Protein AF-A0A352D411-F1 (afdb_monomer_lite)

Sequence (172 aa):
MHILEYLFPRQCLICSRVGFDICDKCFTTIKHTLPECFVCNKLSNGYRCHKKCFNISVQCLTGWYLTKSLRLNLDKQKSLQIYSSYIYLLNKLVSGIQLDNYKIYPLSSTRNQRINDYLASFLRNKIGKNNQKNVLIIGEYIDDINSFKKQITEFSLKEPGDIKAILLFKNS

Foldseek 3Di:
DDVVCVVPFAAALQPGHTNDVHDPVRVVVFAFDAQAAPQPRHHDPQNWHDCVRAVDTEHEHEGGACDPSSVVSVVVCVVVVNCVNVVVLLCVQCVPPDPQQEDEDFQDDPPWRVNSVVSSVVVVVVYHNPNRQEYEYEEAEDPDPVSRSVVVVVCVVVGVHHHYYYHHYDYD

Radius of gyration: 16.6 Å; chains: 1; bounding box: 39×38×43 Å

Structure (mmCIF, N/CA/C/O backbone):
data_AF-A0A352D411-F1
#
_entry.id   AF-A0A352D411-F1
#
loop_
_atom_site.group_PDB
_atom_site.id
_atom_site.type_symbol
_atom_site.label_atom_id
_atom_site.label_alt_id
_atom_site.label_comp_id
_atom_site.label_asym_id
_atom_site.label_entity_id
_atom_site.label_seq_id
_atom_site.pdbx_PDB_ins_code
_atom_site.Cartn_x
_atom_site.Cartn_y
_atom_site.Cartn_z
_atom_site.occupancy
_atom_site.B_iso_or_equiv
_atom_site.auth_seq_id
_atom_site.auth_comp_id
_atom_site.auth_asym_id
_atom_site.auth_atom_id
_atom_site.pdbx_PDB_model_num
ATOM 1 N N . MET A 1 1 ? -10.696 -24.025 14.149 1.00 48.28 1 MET A N 1
ATOM 2 C CA . MET A 1 1 ? -11.038 -22.735 14.790 1.00 48.28 1 MET A CA 1
ATOM 3 C C . MET A 1 1 ? -10.396 -22.719 16.164 1.00 48.28 1 MET A C 1
ATOM 5 O O . MET A 1 1 ? -10.570 -23.681 16.900 1.00 48.28 1 MET A O 1
ATOM 9 N N . HIS A 1 2 ? -9.570 -21.715 16.457 1.00 61.38 2 HIS A N 1
ATOM 10 C CA . HIS A 1 2 ? -8.704 -21.700 17.638 1.00 61.38 2 HIS A CA 1
ATOM 11 C C . HIS A 1 2 ? -9.396 -20.999 18.813 1.00 61.38 2 HIS A C 1
ATOM 13 O O . HIS A 1 2 ? -9.917 -19.902 18.650 1.00 61.38 2 HIS A O 1
ATOM 19 N N . ILE A 1 3 ? -9.350 -21.602 20.004 1.00 74.44 3 ILE A N 1
ATOM 20 C CA . ILE A 1 3 ? -9.943 -21.095 21.258 1.00 74.44 3 ILE A CA 1
ATOM 21 C C . ILE A 1 3 ? -9.550 -19.642 21.596 1.00 74.44 3 ILE A C 1
ATOM 23 O O . ILE A 1 3 ? -10.298 -18.913 22.241 1.00 74.44 3 ILE A O 1
ATOM 27 N N . LEU A 1 4 ? -8.399 -19.196 21.090 1.00 65.06 4 LEU A N 1
ATOM 28 C CA . LEU A 1 4 ? -7.908 -17.826 21.212 1.00 65.06 4 LEU A CA 1
ATOM 29 C C . LEU A 1 4 ? -8.809 -16.801 20.511 1.00 65.06 4 LEU A C 1
ATOM 31 O O . LEU A 1 4 ? -8.992 -15.712 21.041 1.00 65.06 4 LEU A O 1
ATOM 35 N N . GLU A 1 5 ? -9.413 -17.140 19.369 1.00 64.00 5 GLU A N 1
ATOM 36 C CA . GLU A 1 5 ? -10.338 -16.235 18.669 1.00 64.00 5 GLU A CA 1
ATOM 37 C C . GLU A 1 5 ? -11.670 -16.075 19.423 1.00 64.00 5 GLU A C 1
ATOM 39 O O . GLU A 1 5 ? -12.363 -15.081 19.227 1.00 64.00 5 GLU A O 1
ATOM 44 N N . TYR A 1 6 ? -12.013 -17.021 20.307 1.00 69.00 6 TYR A N 1
ATOM 45 C CA . TYR A 1 6 ? -13.184 -16.930 21.183 1.00 69.00 6 TYR A CA 1
ATOM 46 C C . TYR A 1 6 ? -12.915 -16.046 22.410 1.00 69.00 6 TYR A C 1
ATOM 48 O O . TYR A 1 6 ? -13.763 -15.246 22.794 1.00 69.00 6 TYR A O 1
ATOM 56 N N . LEU A 1 7 ? -11.720 -16.159 23.001 1.00 72.69 7 LEU A N 1
ATOM 57 C CA . LEU A 1 7 ? -11.310 -15.360 24.164 1.00 72.69 7 LEU A CA 1
ATOM 58 C C . LEU A 1 7 ? -10.928 -13.918 23.790 1.00 72.69 7 LEU A C 1
ATOM 60 O O . LEU A 1 7 ? -11.154 -12.999 24.574 1.00 72.69 7 LEU A O 1
ATOM 64 N N . PHE A 1 8 ? -10.384 -13.715 22.588 1.00 74.50 8 PHE A N 1
ATOM 65 C CA . PHE A 1 8 ? -9.945 -12.417 22.073 1.00 74.50 8 PHE A CA 1
ATOM 66 C C . PHE A 1 8 ? -10.538 -12.170 20.685 1.00 74.50 8 PHE A C 1
ATOM 68 O O . PHE A 1 8 ? -9.829 -12.228 19.673 1.00 74.50 8 PHE A O 1
ATOM 75 N N . PRO A 1 9 ?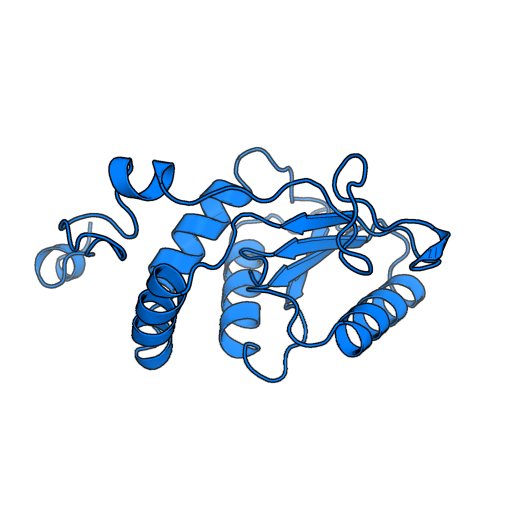 -11.853 -11.926 20.600 1.00 79.62 9 PRO A N 1
ATOM 76 C CA . PRO A 1 9 ? -12.496 -11.785 19.313 1.00 79.62 9 PRO A CA 1
ATOM 77 C C . PRO A 1 9 ? -12.042 -10.494 18.632 1.00 79.62 9 PRO A C 1
ATOM 79 O O . PRO A 1 9 ? -11.868 -9.447 19.262 1.00 79.62 9 PRO A O 1
ATOM 82 N N . ARG A 1 10 ? -11.883 -10.564 17.307 1.00 86.56 10 ARG A N 1
ATOM 83 C CA . ARG A 1 10 ? -11.571 -9.389 16.483 1.00 86.56 10 ARG A CA 1
ATOM 84 C C . ARG A 1 10 ? -12.653 -8.332 16.664 1.00 86.56 10 ARG A C 1
ATOM 86 O O . ARG A 1 10 ? -13.820 -8.664 16.864 1.00 86.56 10 ARG A O 1
ATOM 93 N N . GLN A 1 11 ? -12.280 -7.066 16.563 1.00 90.56 11 GLN A N 1
ATOM 94 C CA . GLN A 1 11 ? -13.222 -5.957 16.647 1.00 90.56 11 GLN A CA 1
ATOM 95 C C . GLN A 1 11 ? -13.030 -5.025 15.465 1.00 90.56 11 GLN A C 1
ATOM 97 O O . GLN A 1 11 ? -11.900 -4.704 15.093 1.00 90.56 11 GLN A O 1
ATOM 102 N N . CYS A 1 12 ? -14.150 -4.580 14.897 1.00 94.81 12 CYS A N 1
ATOM 103 C CA . CYS A 1 12 ? -14.128 -3.728 13.728 1.00 94.81 12 CYS A CA 1
ATOM 104 C C . CYS A 1 12 ? -13.366 -2.441 14.045 1.00 94.81 12 CYS A C 1
ATOM 106 O O . CYS A 1 12 ? -13.742 -1.705 14.953 1.00 94.81 12 CYS A O 1
ATOM 108 N N . LEU A 1 13 ? -12.372 -2.123 13.218 1.00 94.38 13 LEU A N 1
ATOM 109 C CA . LEU A 1 13 ? -11.530 -0.934 13.336 1.00 94.38 13 LEU A CA 1
ATOM 110 C C . LEU A 1 13 ? -12.316 0.384 13.457 1.00 94.38 13 LEU A C 1
ATOM 112 O O . LEU A 1 13 ? -11.796 1.359 13.988 1.00 94.38 13 LEU A O 1
ATOM 116 N N . ILE A 1 14 ? -13.537 0.445 12.916 1.00 93.75 14 ILE A N 1
ATOM 117 C CA . ILE A 1 14 ? -14.319 1.683 12.791 1.00 93.75 14 ILE A CA 1
ATOM 118 C C . ILE A 1 14 ? -15.437 1.770 13.839 1.00 93.75 14 ILE A C 1
ATOM 120 O O . ILE A 1 14 ? -15.632 2.834 14.416 1.00 93.75 14 ILE A O 1
ATOM 124 N N . CYS A 1 15 ? -16.178 0.685 14.083 1.00 94.56 15 CYS A N 1
ATOM 125 C CA . CYS A 1 15 ? -17.355 0.696 14.967 1.00 94.56 15 CYS A CA 1
ATOM 126 C C . CYS A 1 15 ? -17.262 -0.262 16.162 1.00 94.56 15 CYS A C 1
ATOM 128 O O . CYS A 1 15 ? -18.247 -0.435 16.875 1.00 94.56 15 CYS A O 1
ATOM 130 N N . SER A 1 16 ? -16.123 -0.937 16.342 1.00 92.56 16 SER A N 1
ATOM 131 C CA . SER A 1 16 ? -15.864 -1.913 17.411 1.00 92.56 16 SER A CA 1
ATOM 132 C C . SER A 1 16 ? -16.787 -3.139 17.433 1.00 92.56 16 SER A C 1
ATOM 134 O O . SER A 1 16 ? -16.737 -3.931 18.371 1.00 92.56 16 SER A O 1
ATOM 136 N N . ARG A 1 17 ? -17.605 -3.354 16.389 1.00 93.56 17 ARG A N 1
ATOM 137 C CA . ARG A 1 17 ? -18.414 -4.573 16.240 1.00 93.56 17 ARG A CA 1
ATOM 138 C C . ARG A 1 17 ? -17.522 -5.816 16.301 1.00 93.56 17 ARG A C 1
ATOM 140 O O . ARG A 1 17 ? -16.565 -5.925 15.538 1.00 93.56 17 ARG A O 1
ATOM 147 N N . VAL A 1 18 ? -17.876 -6.751 17.175 1.00 91.38 18 VAL A N 1
ATOM 148 C CA . VAL A 1 18 ? -17.132 -7.992 17.423 1.00 91.38 18 VAL A CA 1
ATOM 149 C C . VAL A 1 18 ? -17.246 -8.961 16.235 1.00 91.38 18 VAL A C 1
ATOM 151 O O . VAL A 1 18 ? -18.289 -9.033 15.584 1.00 91.38 18 VAL A O 1
ATOM 154 N N . GLY A 1 19 ? -16.171 -9.701 15.958 1.00 88.56 19 GLY A N 1
ATOM 155 C CA . GLY A 1 19 ? -16.075 -10.757 14.946 1.00 88.56 19 GLY A CA 1
ATOM 156 C C . GLY A 1 19 ? -15.452 -10.343 13.608 1.00 88.56 19 GLY A C 1
ATOM 157 O O . GLY A 1 19 ? -15.291 -11.191 12.737 1.00 88.56 19 GLY A O 1
ATOM 158 N N . PHE A 1 20 ? -15.081 -9.072 13.422 1.00 91.38 20 PHE A N 1
ATOM 159 C CA . PHE A 1 20 ? -14.607 -8.551 12.132 1.00 91.38 20 PHE A CA 1
ATOM 160 C C . PHE A 1 20 ? -13.401 -7.634 12.308 1.00 91.38 20 PHE A C 1
ATOM 162 O O . PHE A 1 20 ? -13.379 -6.851 13.246 1.00 91.38 20 PHE A O 1
ATOM 169 N N . ASP A 1 21 ? -12.453 -7.647 11.369 1.00 93.50 21 ASP A N 1
ATOM 170 C CA . ASP A 1 21 ? -11.405 -6.616 11.298 1.00 93.50 21 ASP A CA 1
ATOM 171 C C . ASP A 1 21 ? -11.986 -5.280 10.806 1.00 93.50 21 ASP A C 1
ATOM 173 O O . ASP A 1 21 ? -11.774 -4.222 11.395 1.00 93.50 21 ASP A O 1
ATOM 177 N N . ILE A 1 22 ? -12.819 -5.330 9.762 1.00 95.50 22 ILE A N 1
ATOM 178 C CA . ILE A 1 22 ? -13.686 -4.236 9.315 1.00 95.50 22 ILE A CA 1
ATOM 179 C C . ILE A 1 22 ? -15.014 -4.866 8.890 1.00 95.50 22 ILE A C 1
ATOM 181 O O . ILE A 1 22 ? -15.028 -5.707 7.998 1.00 95.50 22 ILE A O 1
ATOM 185 N N . CYS A 1 23 ? -16.130 -4.497 9.526 1.00 95.50 23 CYS A N 1
ATOM 186 C CA . CYS A 1 23 ? -17.436 -5.038 9.136 1.00 95.50 23 CYS A CA 1
ATOM 187 C C . CYS A 1 23 ? -17.907 -4.452 7.795 1.00 95.50 23 CYS A C 1
ATOM 189 O O . CYS A 1 23 ? -17.538 -3.326 7.454 1.00 95.50 23 CYS A O 1
ATOM 191 N N . ASP A 1 24 ? -18.765 -5.173 7.068 1.00 94.31 24 ASP A N 1
ATOM 192 C CA . ASP A 1 24 ? -19.195 -4.788 5.713 1.00 94.31 24 ASP A CA 1
ATOM 193 C C . ASP A 1 24 ? -19.798 -3.380 5.653 1.00 94.31 24 ASP A C 1
ATOM 195 O O . ASP A 1 24 ? -19.426 -2.581 4.797 1.00 94.31 24 ASP A O 1
ATOM 199 N N . LYS A 1 25 ? -20.642 -3.030 6.634 1.00 95.62 25 LYS A N 1
ATOM 200 C CA . LYS A 1 25 ? -21.234 -1.687 6.747 1.00 95.62 25 LYS A CA 1
ATOM 201 C C . LYS A 1 25 ? -20.175 -0.591 6.880 1.00 95.62 25 LYS A C 1
ATOM 203 O O . LYS A 1 25 ? -20.344 0.496 6.344 1.00 95.62 25 LYS A O 1
ATOM 208 N N . CYS A 1 26 ? -19.099 -0.840 7.624 1.00 96.19 26 CYS A N 1
ATOM 209 C CA . CYS A 1 26 ? -18.019 0.133 7.762 1.00 96.19 26 CYS A CA 1
ATOM 210 C C . CYS A 1 26 ? -17.125 0.153 6.522 1.00 96.19 26 CYS A C 1
ATOM 212 O O . CYS A 1 26 ? -16.711 1.228 6.098 1.00 96.19 26 CYS A O 1
ATOM 214 N N . PHE A 1 27 ? -16.867 -1.003 5.909 1.00 95.62 27 PHE A N 1
ATOM 215 C CA . PHE A 1 27 ? -16.077 -1.093 4.686 1.00 95.62 27 PHE A CA 1
ATOM 216 C C . PHE A 1 27 ? -16.673 -0.243 3.554 1.00 95.62 27 PHE A C 1
ATOM 218 O O . PHE A 1 27 ? -15.938 0.510 2.923 1.00 95.62 27 PHE A O 1
ATOM 225 N N . THR A 1 28 ? -18.001 -0.247 3.375 1.00 94.38 28 THR A N 1
ATOM 226 C CA . THR A 1 28 ? -18.680 0.584 2.359 1.00 94.38 28 THR A CA 1
ATOM 227 C C . THR A 1 28 ? -18.533 2.092 2.581 1.00 94.38 28 THR A C 1
ATOM 229 O O . THR A 1 28 ? -18.811 2.870 1.674 1.00 94.38 28 THR A O 1
ATOM 232 N N . THR A 1 29 ? -18.111 2.533 3.772 1.00 93.56 29 THR A N 1
ATOM 233 C CA . THR A 1 29 ? -17.886 3.963 4.061 1.00 93.56 29 THR A CA 1
ATOM 234 C C . THR A 1 29 ? -16.473 4.434 3.719 1.00 93.56 29 THR A C 1
ATOM 236 O O . THR A 1 29 ? -16.218 5.639 3.676 1.00 93.56 29 THR A O 1
ATOM 239 N N . ILE A 1 30 ? -15.545 3.506 3.464 1.00 94.12 30 ILE A N 1
ATOM 240 C CA . ILE A 1 30 ? -14.164 3.838 3.123 1.00 94.12 30 ILE A CA 1
ATOM 241 C C . ILE A 1 30 ? -14.117 4.239 1.645 1.00 94.12 30 ILE A C 1
ATOM 243 O O . ILE A 1 30 ? -14.335 3.424 0.751 1.00 94.12 30 ILE A O 1
ATOM 247 N N . LYS A 1 31 ? -13.829 5.515 1.378 1.00 94.06 31 LYS A N 1
ATOM 248 C CA . LYS A 1 31 ? -13.821 6.060 0.014 1.00 94.06 31 LYS A CA 1
ATOM 249 C C . LYS A 1 31 ? -12.654 5.502 -0.798 1.00 94.06 31 LYS A C 1
ATOM 251 O O . LYS A 1 31 ? -11.500 5.647 -0.393 1.00 94.06 31 LYS A O 1
ATOM 256 N N . HIS A 1 32 ? -12.961 4.930 -1.957 1.00 94.12 32 HIS A N 1
ATOM 257 C CA . HIS A 1 32 ? -11.965 4.520 -2.942 1.00 94.12 32 HIS A CA 1
ATOM 258 C C . HIS A 1 32 ? -11.281 5.723 -3.587 1.00 94.12 32 HIS A C 1
ATOM 260 O O . HIS A 1 32 ? -11.904 6.772 -3.765 1.00 94.12 32 HIS A O 1
ATOM 266 N N . THR A 1 33 ? -10.010 5.565 -3.947 1.00 94.81 33 THR A N 1
ATOM 267 C CA . THR A 1 33 ? -9.276 6.592 -4.689 1.00 94.81 33 THR A CA 1
ATOM 268 C C . THR A 1 33 ? -9.604 6.552 -6.174 1.00 94.81 33 THR A C 1
ATOM 270 O O . THR A 1 33 ? -9.906 5.505 -6.753 1.00 94.81 33 THR A O 1
ATOM 273 N N . LEU A 1 34 ? -9.507 7.718 -6.806 1.00 94.31 34 LEU A N 1
ATOM 274 C CA . LEU A 1 34 ? -9.551 7.820 -8.255 1.00 94.31 34 LEU A CA 1
ATOM 275 C C . LE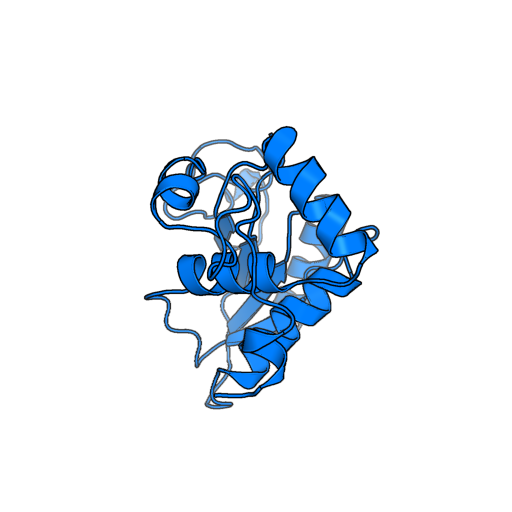U A 1 34 ? -8.232 7.326 -8.872 1.00 94.31 34 LEU A C 1
ATOM 277 O O . LEU A 1 34 ? -7.173 7.420 -8.241 1.00 94.31 34 LEU A O 1
ATOM 281 N N . PRO A 1 35 ? -8.270 6.814 -10.113 1.00 94.56 35 PRO A N 1
ATOM 282 C CA . PRO A 1 35 ? -7.068 6.429 -10.828 1.00 94.56 35 PRO A CA 1
ATOM 283 C C . PRO A 1 35 ? -6.273 7.675 -11.204 1.00 94.56 35 PRO A C 1
ATOM 285 O O . PRO A 1 35 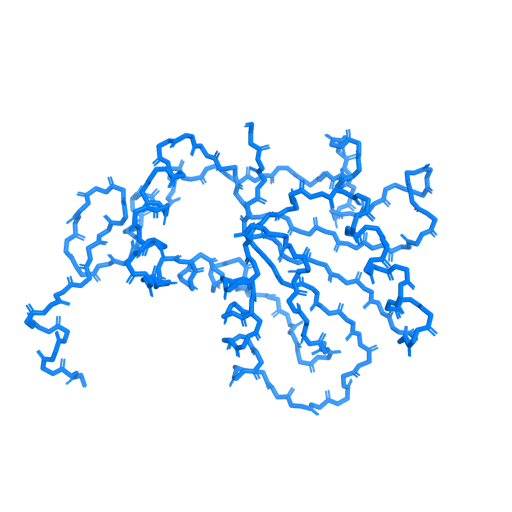? -6.664 8.462 -12.064 1.00 94.56 35 PRO A O 1
ATOM 288 N N . GLU A 1 36 ? -5.140 7.862 -10.540 1.00 95.62 36 GLU A N 1
ATOM 289 C CA . GLU A 1 36 ? -4.326 9.066 -10.645 1.00 95.62 36 GLU A CA 1
ATOM 290 C C . GLU A 1 36 ? -2.842 8.731 -10.794 1.00 95.62 36 GLU A C 1
ATOM 292 O O . GLU A 1 36 ? -2.361 7.664 -10.410 1.00 95.62 36 GLU A O 1
ATOM 297 N N . CYS A 1 37 ? -2.089 9.674 -11.351 1.00 96.31 37 CYS A N 1
ATOM 298 C CA . CYS A 1 37 ? -0.638 9.605 -11.371 1.00 96.31 37 CYS A CA 1
ATOM 299 C C . CYS A 1 37 ? -0.080 9.886 -9.968 1.00 96.31 37 CYS A C 1
ATOM 301 O O . CYS A 1 37 ? -0.278 10.979 -9.440 1.00 96.31 37 CYS A O 1
ATOM 303 N N . PHE A 1 38 ? 0.714 8.957 -9.422 1.00 95.56 38 PHE A N 1
ATOM 304 C CA . PHE A 1 38 ? 1.337 9.087 -8.094 1.00 95.56 38 PHE A CA 1
ATOM 305 C C . PHE A 1 38 ? 2.271 10.303 -7.940 1.00 95.56 38 PHE A C 1
ATOM 307 O O . PHE A 1 38 ? 2.681 10.623 -6.829 1.00 95.56 38 PHE A O 1
ATOM 314 N N . VAL A 1 39 ? 2.634 10.963 -9.048 1.00 96.44 39 VAL A N 1
ATOM 315 C CA . VAL A 1 39 ? 3.520 12.131 -9.042 1.00 96.44 39 VAL A CA 1
ATOM 316 C C . VAL A 1 39 ? 2.772 13.447 -8.961 1.00 96.44 39 VAL A C 1
ATOM 318 O O . VAL A 1 39 ? 3.137 14.312 -8.174 1.00 96.44 39 VAL A O 1
ATOM 321 N N . CYS A 1 40 ? 1.762 13.632 -9.809 1.00 95.56 40 CYS A N 1
ATOM 322 C CA . CYS A 1 40 ? 1.062 14.912 -9.918 1.00 95.56 40 CYS A CA 1
ATOM 323 C C . CYS A 1 40 ? -0.366 14.884 -9.366 1.00 95.56 40 CYS A C 1
ATOM 325 O O . CYS A 1 40 ? -1.027 15.918 -9.398 1.00 95.56 40 CYS A O 1
ATOM 327 N N . ASN A 1 41 ? -0.853 13.725 -8.904 1.00 94.00 41 ASN A N 1
ATOM 328 C CA . ASN A 1 41 ? -2.216 13.511 -8.404 1.00 94.00 41 ASN A CA 1
ATOM 329 C C . ASN A 1 41 ? -3.327 13.893 -9.403 1.00 94.00 41 ASN A C 1
ATOM 331 O O . ASN A 1 41 ? -4.466 14.132 -9.017 1.00 94.00 41 ASN A O 1
ATOM 335 N N . LYS A 1 42 ? -3.009 13.979 -10.701 1.00 95.88 42 LYS A N 1
ATOM 336 C CA . LYS A 1 42 ? -4.007 14.170 -11.761 1.00 95.88 42 LYS A CA 1
ATOM 337 C C . LYS A 1 42 ? -4.497 12.818 -12.255 1.00 95.88 42 LYS A C 1
ATOM 339 O O . LYS A 1 42 ? -3.723 11.857 -12.271 1.00 95.88 42 LYS A O 1
ATOM 344 N N . LEU A 1 43 ? -5.746 12.781 -12.718 1.00 96.31 43 LEU A N 1
ATOM 345 C CA . LEU A 1 43 ? -6.366 11.587 -13.290 1.00 96.31 43 LEU A CA 1
ATOM 346 C C . LEU A 1 43 ? -5.471 10.935 -14.350 1.00 96.31 43 LEU A C 1
ATOM 348 O O . LEU A 1 43 ? -4.819 11.604 -15.161 1.00 96.31 43 LEU A O 1
ATOM 352 N N . SER A 1 44 ? -5.431 9.611 -14.323 1.00 95.25 44 SER A N 1
ATOM 353 C CA . SER A 1 44 ? -4.646 8.816 -15.247 1.00 95.25 44 SER A CA 1
ATOM 354 C C . SER A 1 44 ? -5.307 7.482 -15.537 1.00 95.25 44 SER A C 1
ATOM 356 O O . SER A 1 44 ? -5.752 6.777 -14.634 1.00 95.25 44 SER A O 1
ATOM 358 N N . ASN A 1 45 ? -5.321 7.104 -16.810 1.00 91.50 45 ASN A N 1
ATOM 359 C CA . ASN A 1 45 ? -5.959 5.875 -17.253 1.00 91.50 45 ASN A CA 1
ATOM 360 C C . ASN A 1 45 ? -5.265 4.655 -16.644 1.00 91.50 45 ASN A C 1
ATOM 362 O O . ASN A 1 45 ? -4.056 4.454 -16.799 1.00 91.50 45 ASN A O 1
ATOM 366 N N . GLY A 1 46 ? -6.054 3.840 -15.942 1.00 89.94 46 GLY A N 1
ATOM 367 C CA . GLY A 1 46 ? -5.586 2.607 -15.323 1.00 89.94 46 GLY A CA 1
ATOM 368 C C . GLY A 1 46 ? -4.475 2.818 -14.296 1.00 89.94 46 GLY A C 1
ATOM 369 O O . GLY A 1 46 ? -3.597 1.969 -14.217 1.00 89.94 46 GLY A O 1
ATOM 370 N N . TYR A 1 47 ? -4.474 3.920 -13.534 1.00 93.75 47 TYR A N 1
ATOM 371 C CA . TYR A 1 47 ? -3.476 4.190 -12.483 1.00 93.75 47 TYR A CA 1
ATOM 372 C C . TYR A 1 47 ? -2.024 4.310 -12.990 1.00 93.75 47 TYR A C 1
ATOM 374 O O . TYR A 1 47 ? -1.068 4.108 -12.239 1.00 93.75 47 TYR A O 1
ATOM 382 N N . ARG A 1 48 ? -1.813 4.600 -14.278 1.00 95.25 48 ARG A N 1
ATOM 383 C CA . ARG A 1 48 ? -0.460 4.732 -14.839 1.00 95.25 48 ARG A CA 1
ATOM 384 C C . ARG A 1 48 ? 0.168 6.077 -14.489 1.00 95.25 48 ARG A C 1
ATOM 386 O O . ARG A 1 48 ? -0.506 7.103 -14.449 1.00 95.25 48 ARG A O 1
ATOM 393 N N . CYS A 1 49 ? 1.476 6.118 -14.288 1.00 96.31 49 CYS A N 1
ATOM 394 C CA . CYS A 1 49 ? 2.175 7.396 -14.216 1.00 96.31 49 CYS A CA 1
ATOM 395 C C . CYS A 1 49 ? 2.190 8.084 -15.589 1.00 96.31 49 CYS A C 1
ATOM 397 O O . CYS A 1 49 ? 2.383 7.432 -16.616 1.00 96.31 49 CYS A O 1
ATOM 399 N N . HIS A 1 50 ? 1.999 9.408 -15.633 1.00 96.81 50 HIS A N 1
ATOM 400 C CA . HIS A 1 50 ? 2.155 10.149 -16.885 1.00 96.81 50 HIS A CA 1
ATOM 401 C C . HIS A 1 50 ? 3.623 10.138 -17.323 1.00 96.81 50 HIS A C 1
ATOM 403 O O . HIS A 1 50 ? 4.507 10.398 -16.506 1.00 96.81 50 HIS A O 1
ATOM 409 N N . LYS A 1 51 ? 3.874 9.958 -18.627 1.00 94.12 51 LYS A N 1
ATOM 410 C CA . LYS A 1 51 ? 5.232 9.964 -19.210 1.00 94.12 51 LYS A CA 1
ATOM 411 C C . LYS A 1 51 ? 6.026 11.232 -18.868 1.00 94.12 51 LYS A C 1
ATOM 413 O O . LYS A 1 51 ? 7.207 11.162 -18.561 1.00 94.12 51 LYS A O 1
ATOM 418 N N . LYS A 1 52 ? 5.357 12.393 -18.846 1.00 95.44 52 LYS A N 1
ATOM 419 C CA . LYS A 1 52 ? 5.972 13.681 -18.469 1.00 95.44 52 LYS A CA 1
ATOM 420 C C . LYS A 1 52 ? 6.360 13.785 -16.990 1.00 95.44 52 LYS A C 1
ATOM 422 O O . LYS A 1 52 ? 7.174 14.622 -16.631 1.00 95.44 52 LYS A O 1
ATOM 427 N N . CYS A 1 53 ? 5.734 12.990 -16.123 1.00 96.12 53 CYS A N 1
ATOM 428 C CA . CYS A 1 53 ? 5.977 13.021 -14.681 1.00 96.12 53 CYS A CA 1
ATOM 429 C C . CYS A 1 53 ? 7.101 12.068 -14.267 1.00 96.12 53 CYS A C 1
ATOM 431 O O . CYS A 1 53 ? 7.806 12.328 -13.284 1.00 96.12 53 CYS A O 1
ATOM 433 N N . PHE A 1 54 ? 7.232 10.956 -14.989 1.00 95.44 54 PHE A N 1
ATOM 434 C CA . PHE A 1 54 ? 8.263 9.957 -14.779 1.00 95.44 54 PHE A CA 1
ATOM 435 C C . PHE A 1 54 ? 8.448 9.136 -16.057 1.00 95.44 54 PHE A C 1
ATOM 437 O O . PHE A 1 54 ? 7.474 8.640 -16.620 1.00 95.44 54 PHE A O 1
ATOM 444 N N . ASN A 1 55 ? 9.696 9.007 -16.512 1.00 92.19 55 ASN A N 1
ATOM 445 C CA . ASN A 1 55 ? 10.010 8.379 -17.799 1.00 92.19 55 ASN A CA 1
ATOM 446 C C . ASN A 1 55 ? 9.849 6.845 -17.782 1.00 92.19 55 ASN A C 1
ATOM 448 O O . ASN A 1 55 ? 9.814 6.209 -18.829 1.00 92.19 55 ASN A O 1
ATOM 452 N N . ILE A 1 56 ? 9.731 6.244 -16.596 1.00 92.88 56 ILE A N 1
ATOM 453 C CA . ILE A 1 56 ? 9.507 4.807 -16.438 1.00 92.88 56 ILE A CA 1
ATOM 454 C C . ILE A 1 56 ? 8.002 4.542 -16.385 1.00 92.88 56 ILE A C 1
ATOM 456 O O . ILE A 1 56 ? 7.273 5.140 -15.588 1.00 92.88 56 ILE A O 1
ATOM 460 N N . SER A 1 57 ? 7.540 3.619 -17.230 1.00 91.56 57 SER A N 1
ATOM 461 C CA . SER A 1 57 ? 6.158 3.146 -17.196 1.00 91.56 57 SER A CA 1
ATOM 462 C C . SER A 1 57 ? 5.921 2.350 -15.916 1.00 91.56 57 SER A C 1
ATOM 464 O O . SER A 1 57 ? 6.495 1.284 -15.720 1.00 91.56 57 SER A O 1
ATOM 466 N N . VAL A 1 58 ? 5.058 2.870 -15.049 1.00 94.81 58 VAL A N 1
ATOM 467 C CA . VAL A 1 58 ? 4.676 2.225 -13.791 1.00 94.81 58 VAL A CA 1
ATOM 468 C C . VAL A 1 58 ? 3.186 2.429 -13.547 1.00 94.81 58 VAL A C 1
ATOM 470 O O . VAL A 1 58 ? 2.641 3.514 -13.783 1.00 94.81 58 VAL A O 1
ATOM 473 N N . GLN A 1 59 ? 2.521 1.375 -13.082 1.00 95.62 59 GLN A N 1
ATOM 474 C CA . GLN A 1 59 ? 1.134 1.423 -12.627 1.00 95.62 59 GLN A CA 1
ATOM 475 C C . GLN A 1 59 ? 1.113 1.472 -11.098 1.00 95.62 59 GLN A C 1
ATOM 477 O O . GLN A 1 59 ? 1.682 0.594 -10.461 1.00 95.62 59 GLN A O 1
ATOM 482 N N . CYS A 1 60 ? 0.469 2.474 -10.505 1.00 96.44 60 CYS A N 1
ATOM 483 C CA . CYS A 1 60 ? 0.414 2.663 -9.056 1.00 96.44 60 CYS A CA 1
ATOM 484 C C . CYS A 1 60 ? -1.040 2.682 -8.579 1.00 96.44 60 CYS A C 1
ATOM 486 O O . CYS A 1 60 ? -1.690 3.726 -8.531 1.00 96.44 60 CYS A O 1
ATOM 488 N N . LEU A 1 61 ? -1.560 1.500 -8.260 1.00 95.81 61 LEU A N 1
ATOM 489 C CA . LEU A 1 61 ? -2.910 1.330 -7.747 1.00 95.81 61 LEU A CA 1
ATOM 490 C C . LEU A 1 61 ? -2.944 1.745 -6.275 1.00 95.81 61 LEU A C 1
ATOM 492 O O . LEU A 1 61 ? -2.188 1.227 -5.459 1.00 95.81 61 LEU A O 1
ATOM 496 N N . THR A 1 62 ? -3.833 2.673 -5.939 1.00 95.50 62 THR A N 1
ATOM 497 C CA . THR A 1 62 ? -4.145 3.047 -4.553 1.00 95.50 62 THR A CA 1
ATOM 498 C C . THR A 1 62 ? -5.546 2.544 -4.223 1.00 95.50 62 THR A C 1
ATOM 500 O O . THR A 1 62 ? -6.415 2.566 -5.091 1.00 95.50 62 THR A O 1
ATOM 503 N N . GLY A 1 63 ? -5.763 2.031 -3.012 1.00 96.00 63 GLY A N 1
ATOM 504 C CA . GLY A 1 63 ? -7.063 1.483 -2.621 1.00 96.00 63 GLY A CA 1
ATOM 505 C C . GLY A 1 63 ? -8.045 2.543 -2.143 1.00 96.00 63 GLY A C 1
ATOM 506 O O . GLY A 1 63 ? -9.119 2.709 -2.725 1.00 96.00 63 GLY A O 1
ATOM 507 N N . TRP A 1 64 ? -7.678 3.248 -1.072 1.00 96.81 64 TRP A N 1
ATOM 508 C CA . TRP A 1 64 ? -8.595 4.103 -0.317 1.00 96.81 64 TRP A CA 1
ATOM 509 C C . TRP A 1 64 ? -7.971 5.432 0.116 1.00 96.81 64 TRP A C 1
ATOM 511 O O . TRP A 1 64 ? -6.759 5.546 0.289 1.00 96.81 64 TRP A O 1
ATOM 521 N N . TYR A 1 65 ? -8.795 6.456 0.330 1.00 95.81 65 TYR A N 1
ATOM 522 C CA . TYR A 1 65 ? -8.341 7.690 0.975 1.00 95.81 65 TYR A CA 1
ATOM 523 C C . TYR A 1 65 ? -8.134 7.462 2.479 1.00 95.81 65 TYR A C 1
ATOM 525 O O . TYR A 1 65 ? -9.034 6.974 3.170 1.00 95.81 65 TYR A O 1
ATOM 533 N N . LEU A 1 66 ? -6.968 7.850 3.003 1.00 94.00 66 LEU A N 1
ATOM 534 C CA . LEU A 1 66 ? -6.651 7.755 4.428 1.00 94.00 66 LEU A CA 1
ATOM 535 C C . LEU A 1 66 ? -7.237 8.943 5.195 1.00 94.00 66 LEU A C 1
ATOM 537 O O . LEU A 1 66 ? -6.557 9.936 5.446 1.00 94.00 66 LEU A O 1
ATOM 541 N N . THR A 1 67 ? -8.504 8.838 5.592 1.00 92.44 67 THR A N 1
ATOM 542 C CA . THR A 1 67 ? -9.137 9.862 6.432 1.00 92.44 67 THR A CA 1
ATOM 543 C C . THR A 1 67 ? -8.457 9.951 7.802 1.00 92.44 67 THR A C 1
ATOM 545 O O . THR A 1 67 ? -7.907 8.973 8.314 1.00 92.44 67 THR A O 1
ATOM 548 N N . LYS A 1 68 ? -8.549 11.118 8.452 1.00 92.69 68 LYS A N 1
ATOM 549 C CA . LYS A 1 68 ? -7.984 11.339 9.795 1.00 92.69 68 LYS A CA 1
ATOM 550 C C . LYS A 1 68 ? -8.477 10.312 10.825 1.00 92.69 68 LYS A C 1
ATOM 552 O O . LYS A 1 68 ? -7.680 9.821 11.614 1.00 92.69 68 LYS A O 1
ATOM 557 N N . SER A 1 69 ? -9.769 9.978 10.814 1.00 91.12 69 SER A N 1
ATOM 558 C CA . SER A 1 69 ? -10.350 8.997 11.743 1.00 91.12 69 SER A CA 1
ATOM 559 C C . SER A 1 69 ? -9.826 7.585 11.493 1.00 91.12 69 SER A C 1
ATOM 561 O O . SER A 1 69 ? -9.419 6.908 12.435 1.00 91.12 69 SER A O 1
ATOM 563 N N . LEU A 1 70 ? -9.774 7.159 10.227 1.00 93.12 70 LEU A N 1
ATOM 564 C CA . LEU A 1 70 ? -9.231 5.856 9.856 1.00 93.12 70 LEU A CA 1
ATOM 565 C C . LEU A 1 70 ? -7.755 5.751 10.251 1.00 93.12 70 LEU A C 1
ATOM 567 O O . LEU A 1 70 ? -7.348 4.749 10.833 1.00 93.12 70 LEU A O 1
ATOM 571 N N . ARG A 1 71 ? -6.982 6.813 10.004 1.00 94.44 71 ARG A N 1
ATOM 572 C CA . ARG A 1 71 ? -5.572 6.902 10.385 1.00 94.44 71 ARG A CA 1
ATOM 573 C C . ARG A 1 71 ? -5.359 6.712 11.879 1.00 94.44 71 ARG A C 1
ATOM 575 O O . ARG A 1 71 ? -4.550 5.880 12.255 1.00 94.44 71 ARG A O 1
ATOM 582 N N . LEU A 1 72 ? -6.106 7.427 12.721 1.00 94.69 72 LEU A N 1
ATOM 583 C CA . LEU A 1 72 ? -5.981 7.306 14.178 1.00 94.69 72 LEU A CA 1
ATOM 584 C C . LEU A 1 72 ? -6.223 5.869 14.659 1.00 94.69 72 LEU A C 1
ATOM 586 O O . LEU A 1 72 ? -5.484 5.363 15.504 1.00 94.69 72 LEU A O 1
ATOM 590 N N . ASN A 1 73 ? -7.225 5.192 14.094 1.00 93.88 73 ASN A N 1
ATOM 591 C CA . ASN A 1 73 ? -7.530 3.813 14.463 1.00 93.88 73 ASN A CA 1
ATOM 592 C C . ASN A 1 73 ? -6.445 2.838 13.974 1.00 93.88 73 ASN A C 1
ATOM 594 O O . ASN A 1 73 ? -6.057 1.932 14.714 1.00 93.88 73 ASN A O 1
ATOM 598 N N . LEU A 1 74 ? -5.933 3.032 12.754 1.00 94.62 74 LEU A N 1
ATOM 599 C CA . LEU A 1 74 ? -4.838 2.235 12.197 1.00 94.62 74 LEU A CA 1
ATOM 600 C C . LEU A 1 74 ? -3.531 2.436 12.969 1.00 94.62 74 LEU A C 1
ATOM 602 O O . LEU A 1 74 ? -2.885 1.455 13.322 1.00 94.62 74 LEU A O 1
ATOM 606 N N . ASP A 1 75 ? -3.182 3.677 13.309 1.00 93.31 75 ASP A N 1
ATOM 607 C CA . ASP A 1 75 ? -1.990 4.006 14.094 1.00 93.31 75 ASP A CA 1
ATOM 608 C C . ASP A 1 75 ? -2.056 3.368 15.493 1.00 93.31 75 ASP A C 1
ATOM 610 O O . ASP A 1 75 ? -1.052 2.844 15.981 1.00 93.31 75 ASP A O 1
ATOM 614 N N . LYS A 1 76 ? -3.248 3.313 16.110 1.00 92.50 76 LYS A N 1
ATOM 615 C CA . LYS A 1 76 ? -3.471 2.591 17.374 1.00 92.50 76 LYS A CA 1
ATOM 616 C C . LYS A 1 76 ? -3.260 1.081 17.233 1.00 92.50 76 LYS A C 1
ATOM 618 O O . LYS A 1 76 ? -2.673 0.464 18.114 1.00 92.50 76 LYS A O 1
ATOM 623 N N . GLN A 1 77 ? -3.727 0.463 16.148 1.00 91.31 77 GLN A N 1
ATOM 624 C CA . GLN A 1 77 ? -3.440 -0.955 15.900 1.00 91.31 77 GLN A CA 1
ATOM 625 C C . GLN A 1 77 ? -1.949 -1.185 15.625 1.00 91.31 77 GLN A C 1
ATOM 627 O O . GLN A 1 77 ? -1.353 -2.122 16.152 1.00 91.31 77 GLN A O 1
ATOM 632 N N . LYS A 1 78 ? -1.326 -0.294 14.852 1.00 90.69 78 LYS A N 1
ATOM 633 C CA . LYS A 1 78 ? 0.082 -0.361 14.467 1.00 90.69 78 LYS A CA 1
ATOM 634 C C . LYS A 1 78 ? 1.027 -0.224 15.657 1.00 90.69 78 LYS A C 1
ATOM 636 O O . LYS A 1 78 ? 2.027 -0.941 15.690 1.00 90.69 78 LYS A O 1
ATOM 641 N N . SER A 1 79 ? 0.711 0.622 16.641 1.00 90.94 79 SER A N 1
ATOM 642 C CA . SER A 1 79 ? 1.490 0.730 17.885 1.00 90.94 79 SER A CA 1
ATOM 643 C C . SER A 1 79 ? 1.451 -0.556 18.718 1.00 90.94 79 SER A C 1
ATOM 645 O O . SER A 1 79 ? 2.427 -0.879 19.391 1.00 90.94 79 SER A O 1
ATOM 647 N N . LEU A 1 80 ? 0.369 -1.329 18.598 1.00 89.88 80 LEU A N 1
ATOM 648 C CA . LEU A 1 80 ? 0.199 -2.655 19.197 1.00 89.88 80 LEU A CA 1
ATOM 649 C C . LEU A 1 80 ? 0.670 -3.800 18.281 1.00 89.88 80 LEU A C 1
ATOM 651 O O . LEU A 1 80 ? 0.494 -4.964 18.627 1.00 89.88 80 LEU A O 1
ATOM 655 N N . GLN A 1 81 ? 1.251 -3.488 17.116 1.00 89.12 81 GLN A N 1
ATOM 656 C CA . GLN A 1 81 ? 1.672 -4.456 16.090 1.00 89.12 81 GLN A CA 1
ATOM 657 C C . GLN A 1 81 ? 0.537 -5.357 15.569 1.00 89.12 81 GLN A C 1
ATOM 659 O O . GLN A 1 81 ? 0.760 -6.476 15.110 1.00 89.12 81 GLN A O 1
ATOM 664 N N . ILE A 1 82 ? -0.696 -4.855 15.601 1.00 90.88 82 ILE A N 1
ATOM 665 C CA . ILE A 1 82 ? -1.874 -5.538 15.072 1.00 90.88 82 ILE A CA 1
ATOM 666 C C . ILE A 1 82 ? -2.059 -5.109 13.616 1.00 90.88 82 ILE A C 1
ATOM 668 O O . ILE A 1 82 ? -2.377 -3.958 13.330 1.00 90.88 82 ILE A O 1
ATOM 672 N N . TYR A 1 83 ? -1.874 -6.040 12.678 1.00 94.31 83 TYR A N 1
ATOM 673 C CA . TYR A 1 83 ? -1.953 -5.758 11.236 1.00 94.31 83 TYR A CA 1
ATOM 674 C C . TYR A 1 83 ? -3.132 -6.433 10.527 1.00 94.31 83 TYR A C 1
ATOM 676 O O . TYR A 1 83 ? -3.234 -6.390 9.302 1.00 94.31 83 TYR A O 1
ATOM 684 N N . SER A 1 84 ? -4.061 -7.029 11.273 1.00 93.38 84 SER A N 1
ATOM 685 C CA . SER A 1 84 ? -5.182 -7.779 10.701 1.00 93.38 84 SER A CA 1
ATOM 686 C C . SER A 1 84 ? -6.098 -6.917 9.819 1.00 93.38 84 SER A C 1
ATOM 688 O O . SER A 1 84 ? -6.453 -7.342 8.721 1.00 93.38 84 SER A O 1
ATOM 690 N N . SER A 1 85 ? -6.385 -5.667 10.205 1.00 95.06 85 SER A N 1
ATOM 691 C CA . SER A 1 85 ? -7.161 -4.735 9.367 1.00 95.06 85 SER A CA 1
ATOM 692 C C . SER A 1 85 ? -6.441 -4.363 8.073 1.00 95.06 85 SER A C 1
ATOM 694 O O . SER A 1 85 ? -7.073 -4.234 7.026 1.00 95.06 85 SER A O 1
ATOM 696 N N . TYR A 1 86 ? -5.113 -4.233 8.119 1.00 96.50 86 TYR A N 1
ATOM 697 C CA . TYR A 1 86 ? -4.307 -3.981 6.927 1.00 96.50 86 TYR A CA 1
ATOM 698 C C . TYR A 1 86 ? -4.356 -5.172 5.965 1.00 96.50 86 TYR A C 1
ATOM 700 O O . TYR A 1 86 ? -4.514 -4.982 4.761 1.00 96.50 86 TYR A O 1
ATOM 708 N N . ILE A 1 87 ? -4.291 -6.401 6.487 1.00 96.31 87 ILE A N 1
ATOM 709 C CA . ILE A 1 87 ? -4.444 -7.629 5.695 1.00 96.31 87 ILE A CA 1
ATOM 710 C C . ILE A 1 87 ? -5.850 -7.764 5.119 1.00 96.31 87 ILE A C 1
ATOM 712 O O . ILE A 1 87 ? -6.003 -8.175 3.966 1.00 96.31 87 ILE A O 1
ATOM 716 N N . TYR A 1 88 ? -6.879 -7.412 5.889 1.00 95.69 88 TYR A N 1
ATOM 717 C CA . TYR A 1 88 ? -8.255 -7.391 5.404 1.00 95.69 88 TYR A CA 1
ATOM 718 C C . TYR A 1 88 ? -8.386 -6.466 4.187 1.00 95.69 88 TYR A C 1
ATOM 720 O O . TYR A 1 88 ? -8.852 -6.893 3.129 1.00 95.69 88 TYR A O 1
ATOM 728 N N . LEU A 1 89 ? -7.899 -5.228 4.309 1.00 96.56 89 LEU A N 1
ATOM 729 C CA . LEU A 1 89 ? -7.900 -4.253 3.220 1.00 96.56 89 LEU A CA 1
ATOM 730 C C . LEU A 1 89 ? -7.058 -4.734 2.036 1.00 96.56 89 LEU A C 1
ATOM 732 O O . LEU A 1 89 ? -7.534 -4.713 0.906 1.00 96.56 89 LEU A O 1
ATOM 736 N N . LEU A 1 90 ? -5.855 -5.260 2.271 1.00 96.75 90 LEU A N 1
ATOM 737 C CA . LEU A 1 90 ? -5.015 -5.788 1.199 1.00 96.75 90 LEU A CA 1
ATOM 738 C C . LEU A 1 90 ? -5.727 -6.884 0.406 1.00 96.75 90 LEU A C 1
ATOM 740 O O . LEU A 1 90 ? -5.751 -6.825 -0.818 1.00 96.75 90 LEU A O 1
ATOM 744 N N . ASN A 1 91 ? -6.352 -7.850 1.086 1.00 95.50 91 ASN A N 1
ATOM 745 C CA . ASN A 1 91 ? -7.089 -8.928 0.428 1.00 95.50 91 ASN A CA 1
ATOM 746 C C . ASN A 1 91 ? -8.268 -8.411 -0.399 1.00 95.50 91 ASN A C 1
ATOM 748 O O . ASN A 1 91 ? -8.501 -8.934 -1.485 1.00 95.50 91 ASN A O 1
ATOM 752 N N . LYS A 1 92 ? -8.993 -7.393 0.083 1.00 95.31 92 LYS A N 1
ATOM 753 C CA . LYS A 1 92 ? -10.045 -6.740 -0.710 1.00 95.31 92 LYS A CA 1
ATOM 754 C C . LYS A 1 92 ? -9.457 -6.063 -1.947 1.00 95.31 92 LYS A C 1
ATOM 756 O O . LYS A 1 92 ? -10.009 -6.215 -3.030 1.00 95.31 92 LYS A O 1
ATOM 761 N N . LEU A 1 93 ? -8.321 -5.383 -1.802 1.00 94.50 93 LEU A N 1
ATOM 762 C CA . LEU A 1 93 ? -7.690 -4.638 -2.889 1.00 94.50 93 LEU A CA 1
ATOM 763 C C . LEU A 1 93 ? -7.144 -5.539 -3.997 1.00 94.50 93 LEU A C 1
ATOM 765 O O . LEU A 1 93 ? -7.257 -5.211 -5.172 1.00 94.50 93 LEU A O 1
ATOM 769 N N . VAL A 1 94 ? -6.554 -6.673 -3.620 1.00 94.19 94 VAL A N 1
ATOM 770 C CA . VAL A 1 94 ? -5.979 -7.629 -4.575 1.00 94.19 94 VAL A CA 1
ATOM 771 C C . VAL A 1 94 ? -6.973 -8.695 -5.029 1.00 94.19 94 VAL A C 1
ATOM 773 O O . VAL A 1 94 ? -6.613 -9.566 -5.821 1.00 94.19 94 VAL A O 1
ATOM 776 N N . SER A 1 95 ? -8.216 -8.658 -4.537 1.00 91.50 95 SER A N 1
ATOM 777 C CA . SER A 1 95 ? -9.250 -9.586 -4.990 1.00 91.50 95 SER A CA 1
ATOM 778 C C . SER A 1 95 ? -9.513 -9.375 -6.485 1.00 91.50 95 SER A C 1
ATOM 780 O O . SER A 1 95 ? -9.808 -8.270 -6.929 1.00 91.50 95 SER A O 1
ATOM 782 N N . GLY A 1 96 ? -9.322 -10.430 -7.279 1.00 83.19 96 GLY A N 1
ATOM 783 C CA . GLY A 1 96 ? -9.446 -10.373 -8.740 1.00 83.19 96 GLY A CA 1
ATOM 784 C C . GLY A 1 96 ? -8.186 -9.937 -9.499 1.00 83.19 96 GLY A C 1
ATOM 785 O O . GLY A 1 96 ? -8.229 -9.861 -10.724 1.00 83.19 96 GLY A O 1
ATOM 786 N N . ILE A 1 97 ? -7.058 -9.691 -8.822 1.00 86.81 97 ILE A N 1
ATOM 787 C CA . ILE A 1 97 ? -5.767 -9.450 -9.484 1.00 86.81 97 ILE A CA 1
ATOM 788 C C . ILE A 1 97 ? -4.986 -10.765 -9.553 1.00 86.81 97 ILE A C 1
ATOM 790 O O . ILE A 1 97 ? -4.756 -11.410 -8.532 1.00 86.81 97 ILE A O 1
ATOM 794 N N . GLN A 1 98 ? -4.536 -11.151 -10.749 1.00 85.94 98 GLN A N 1
ATOM 795 C CA . GLN A 1 98 ? -3.612 -12.273 -10.914 1.00 85.94 98 GLN A CA 1
ATOM 796 C C . GLN A 1 98 ? -2.193 -11.834 -10.530 1.00 85.94 98 GLN A C 1
ATOM 798 O O . GLN A 1 98 ? -1.639 -10.919 -11.141 1.00 85.94 98 GLN A O 1
ATOM 803 N N . LEU A 1 99 ? -1.619 -12.471 -9.505 1.00 86.69 99 LEU A N 1
ATOM 804 C CA . LEU A 1 99 ? -0.337 -12.063 -8.916 1.00 86.69 99 LEU A CA 1
ATOM 805 C C . LEU A 1 99 ? 0.822 -13.041 -9.189 1.00 86.69 99 LEU A C 1
ATOM 807 O O . LEU A 1 99 ? 1.960 -12.736 -8.844 1.00 86.69 99 LEU A O 1
ATOM 811 N N . ASP A 1 100 ? 0.563 -14.186 -9.825 1.00 85.31 100 ASP A N 1
ATOM 812 C CA . ASP A 1 100 ? 1.515 -15.310 -9.914 1.00 85.31 100 ASP A CA 1
ATOM 813 C C . ASP A 1 100 ? 2.807 -15.000 -10.683 1.00 85.31 100 ASP A C 1
ATOM 815 O O . ASP A 1 100 ? 3.842 -15.614 -10.440 1.00 85.31 100 ASP A O 1
ATOM 819 N N . ASN A 1 101 ? 2.779 -14.013 -11.578 1.00 89.19 101 ASN A N 1
ATOM 820 C CA . ASN A 1 101 ? 3.927 -13.602 -12.389 1.00 89.19 101 ASN A CA 1
ATOM 821 C C . ASN A 1 101 ? 4.733 -12.432 -11.786 1.00 89.19 101 ASN A C 1
ATOM 823 O O . ASN A 1 101 ? 5.623 -11.904 -12.464 1.00 89.19 101 ASN A O 1
ATOM 827 N N . TYR A 1 102 ? 4.447 -12.024 -10.543 1.00 92.00 102 TYR A N 1
ATOM 828 C CA . TYR A 1 102 ? 5.116 -10.909 -9.869 1.00 92.00 102 TYR A CA 1
ATOM 829 C C . TYR A 1 102 ? 6.084 -11.363 -8.769 1.00 92.00 102 TYR A C 1
ATOM 831 O O . TYR A 1 102 ? 5.728 -12.118 -7.866 1.00 92.00 102 TYR A O 1
ATOM 839 N N . LYS A 1 103 ? 7.296 -10.802 -8.782 1.00 93.81 103 LYS A N 1
ATOM 840 C CA . LYS A 1 103 ? 8.185 -10.736 -7.619 1.00 93.81 103 LYS A CA 1
ATOM 841 C C . LYS A 1 103 ? 7.705 -9.609 -6.709 1.00 93.81 103 LYS A C 1
ATOM 843 O O . LYS A 1 103 ? 7.597 -8.462 -7.145 1.00 93.81 103 LYS A O 1
ATOM 848 N N . ILE A 1 104 ? 7.416 -9.928 -5.452 1.00 94.94 104 ILE A N 1
ATOM 849 C CA . ILE A 1 104 ? 6.848 -8.965 -4.504 1.00 94.94 104 ILE A CA 1
ATOM 850 C C . ILE A 1 104 ? 7.936 -8.343 -3.640 1.00 94.94 104 ILE A C 1
ATOM 852 O O . ILE A 1 104 ? 8.693 -9.052 -2.971 1.00 94.94 104 ILE A O 1
ATOM 856 N N . TYR A 1 105 ? 7.932 -7.015 -3.590 1.00 96.75 105 TYR A N 1
ATOM 857 C CA . TYR A 1 105 ? 8.825 -6.209 -2.772 1.00 96.75 105 TYR A CA 1
ATOM 858 C C . TYR A 1 105 ? 8.027 -5.251 -1.883 1.00 96.75 105 TYR A C 1
ATOM 860 O O . TYR A 1 105 ? 6.975 -4.756 -2.293 1.00 96.75 105 TYR A O 1
ATOM 868 N N . PRO A 1 106 ? 8.506 -4.962 -0.666 1.00 98.12 106 PRO A N 1
ATOM 869 C CA . PRO A 1 106 ? 7.927 -3.907 0.149 1.00 98.12 106 PRO A CA 1
ATOM 870 C C . PRO A 1 106 ? 8.254 -2.532 -0.446 1.00 98.12 106 PRO A C 1
ATOM 872 O O . PRO A 1 106 ? 9.334 -2.307 -0.999 1.00 98.12 106 PRO A O 1
ATOM 875 N N . LEU A 1 107 ? 7.332 -1.587 -0.296 1.00 98.12 107 LEU A N 1
ATOM 876 C CA . LEU A 1 107 ? 7.598 -0.170 -0.509 1.00 98.12 107 LEU A CA 1
ATOM 877 C C . LEU A 1 107 ? 8.638 0.299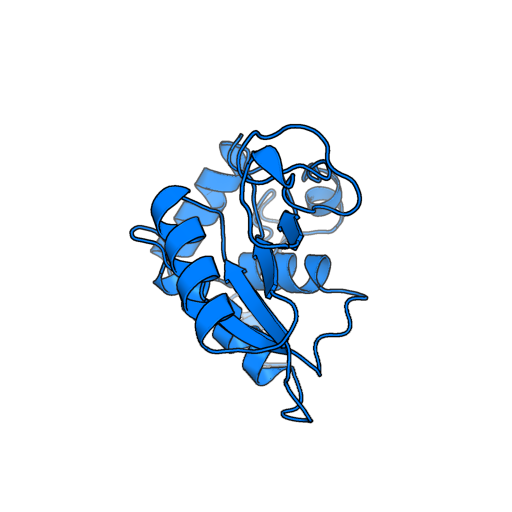 0.512 1.00 98.12 107 LEU A C 1
ATOM 879 O O . LEU A 1 107 ? 8.425 0.158 1.720 1.00 98.12 107 LEU A O 1
ATOM 883 N N . SER A 1 108 ? 9.735 0.885 0.037 1.00 96.81 108 SER A N 1
ATOM 884 C CA . SER A 1 108 ? 10.732 1.492 0.917 1.00 96.81 108 SER A CA 1
ATOM 885 C C . SER A 1 108 ? 10.143 2.732 1.585 1.00 96.81 108 SER A C 1
ATOM 887 O O . SER A 1 108 ? 9.687 3.648 0.904 1.00 96.81 108 SER A O 1
ATOM 889 N N . SER A 1 109 ? 10.141 2.767 2.916 1.00 94.19 109 SER A N 1
ATOM 890 C CA . SER A 1 109 ? 9.587 3.881 3.688 1.00 94.19 109 SER A CA 1
ATOM 891 C C . SER A 1 109 ? 10.387 4.109 4.961 1.00 94.19 109 SER A C 1
ATOM 893 O O . SER A 1 109 ? 10.798 3.169 5.633 1.00 94.19 109 SER A O 1
ATOM 895 N N . THR A 1 110 ? 10.556 5.373 5.342 1.00 90.56 110 THR A N 1
ATOM 896 C CA . THR A 1 110 ? 11.218 5.719 6.611 1.00 90.56 110 THR A CA 1
ATOM 897 C C . THR A 1 110 ? 10.301 5.503 7.814 1.00 90.56 110 THR A C 1
ATOM 899 O O . THR A 1 110 ? 10.767 5.194 8.907 1.00 90.56 110 THR A O 1
ATOM 902 N N . ARG A 1 111 ? 8.983 5.642 7.619 1.00 89.50 111 ARG A N 1
ATOM 903 C CA . ARG A 1 111 ? 7.979 5.594 8.695 1.00 89.50 111 ARG A CA 1
ATOM 904 C C . ARG A 1 111 ? 7.246 4.260 8.775 1.00 89.50 111 ARG A C 1
ATOM 906 O O . ARG A 1 111 ? 6.829 3.840 9.852 1.00 89.50 111 ARG A O 1
ATOM 913 N N . ASN A 1 112 ? 7.078 3.597 7.635 1.00 93.12 112 ASN A N 1
ATOM 914 C CA . ASN A 1 112 ? 6.136 2.492 7.472 1.00 93.12 112 ASN A CA 1
ATOM 915 C C . ASN A 1 112 ? 6.811 1.185 7.037 1.00 93.12 112 ASN A C 1
ATOM 917 O O . ASN A 1 112 ? 6.118 0.255 6.635 1.00 93.12 112 ASN A O 1
ATOM 921 N N . GLN A 1 113 ? 8.141 1.071 7.151 1.00 95.38 113 GLN A N 1
ATOM 922 C CA . GLN A 1 113 ? 8.870 -0.106 6.662 1.00 95.38 113 GLN A CA 1
ATOM 923 C C . GLN A 1 113 ? 8.326 -1.421 7.235 1.00 95.38 113 GLN A C 1
ATOM 925 O O . GLN A 1 113 ? 8.016 -2.331 6.477 1.00 95.38 113 GLN A O 1
ATOM 930 N N . ARG A 1 114 ? 8.103 -1.494 8.556 1.00 95.50 114 ARG A N 1
ATOM 931 C CA . ARG A 1 114 ? 7.623 -2.721 9.221 1.00 95.50 114 ARG A CA 1
ATOM 932 C C . ARG A 1 114 ? 6.288 -3.227 8.671 1.00 95.50 114 ARG A C 1
ATOM 934 O O . ARG A 1 114 ? 6.140 -4.423 8.436 1.00 95.50 114 ARG A O 1
ATOM 941 N N . ILE A 1 115 ? 5.317 -2.333 8.460 1.00 95.88 115 ILE A N 1
ATOM 942 C CA . ILE A 1 115 ? 4.022 -2.729 7.893 1.00 95.88 115 ILE A CA 1
ATOM 943 C C . ILE A 1 115 ? 4.173 -3.092 6.413 1.00 95.88 115 ILE A C 1
ATOM 945 O O . ILE A 1 115 ? 3.605 -4.089 5.979 1.00 95.88 115 ILE A O 1
ATOM 949 N N . ASN A 1 116 ? 4.987 -2.360 5.648 1.00 97.50 116 ASN A N 1
ATOM 950 C CA . ASN A 1 116 ? 5.238 -2.674 4.240 1.00 97.50 116 ASN A CA 1
ATOM 951 C C . ASN A 1 116 ? 5.886 -4.061 4.078 1.00 97.50 116 ASN A C 1
ATOM 953 O O . ASN A 1 116 ? 5.451 -4.847 3.234 1.00 97.50 116 ASN A O 1
ATOM 957 N N . ASP A 1 117 ? 6.858 -4.399 4.930 1.00 97.56 117 ASP A N 1
ATOM 958 C CA . ASP A 1 117 ? 7.494 -5.719 4.977 1.00 97.56 117 ASP A CA 1
ATOM 959 C C . ASP A 1 117 ? 6.482 -6.817 5.309 1.00 97.56 117 ASP A C 1
ATOM 961 O O . ASP A 1 117 ? 6.468 -7.870 4.665 1.00 97.56 117 ASP A O 1
ATOM 965 N N . TYR A 1 118 ? 5.601 -6.559 6.279 1.00 97.19 118 TYR A N 1
ATOM 966 C CA . TYR A 1 118 ? 4.550 -7.492 6.668 1.00 97.19 118 TYR A CA 1
ATOM 967 C C . TYR A 1 118 ? 3.559 -7.749 5.523 1.00 97.19 118 TYR A C 1
ATOM 969 O O . TYR A 1 118 ? 3.270 -8.904 5.211 1.00 97.19 118 TYR A O 1
ATOM 977 N N . LEU A 1 119 ? 3.092 -6.696 4.841 1.00 97.44 119 LEU A N 1
ATOM 978 C CA . LEU A 1 119 ? 2.184 -6.805 3.693 1.00 97.44 119 LEU A CA 1
ATOM 979 C C . LEU A 1 119 ? 2.824 -7.580 2.532 1.00 97.44 119 LEU A C 1
ATOM 981 O O . LEU A 1 119 ? 2.202 -8.479 1.961 1.00 97.44 119 LEU A O 1
ATOM 985 N N . ALA A 1 120 ? 4.082 -7.270 2.210 1.00 97.12 120 ALA A N 1
ATOM 986 C CA . ALA A 1 120 ? 4.833 -7.967 1.174 1.00 97.12 120 ALA A CA 1
ATOM 987 C C . ALA A 1 120 ? 5.064 -9.444 1.533 1.00 97.12 120 ALA A C 1
ATOM 989 O O . ALA A 1 120 ? 4.917 -10.322 0.684 1.00 97.12 120 ALA A O 1
ATOM 990 N N . SER A 1 121 ? 5.410 -9.742 2.789 1.00 96.62 121 SER A N 1
ATOM 991 C CA . SER A 1 121 ? 5.562 -11.114 3.289 1.00 96.62 121 SER A CA 1
ATOM 992 C C . SER A 1 121 ? 4.254 -11.904 3.192 1.00 96.62 121 SER A C 1
ATOM 994 O O . SER A 1 121 ? 4.241 -13.010 2.652 1.00 96.62 121 SER A O 1
ATOM 996 N N . PHE A 1 122 ? 3.140 -11.302 3.618 1.00 95.50 122 PHE A N 1
ATOM 997 C CA . PHE A 1 122 ? 1.821 -11.923 3.550 1.00 95.50 122 PHE A CA 1
ATOM 998 C C . PHE A 1 122 ? 1.451 -12.339 2.120 1.00 95.50 122 PHE A C 1
ATOM 1000 O O . PHE A 1 122 ? 1.045 -13.480 1.905 1.00 95.50 122 PHE A O 1
ATOM 1007 N N . LEU A 1 123 ? 1.632 -11.456 1.129 1.00 93.75 123 LEU A N 1
ATOM 1008 C CA . LEU A 1 123 ? 1.345 -11.814 -0.265 1.00 93.75 123 LEU A CA 1
ATOM 1009 C C . LEU A 1 123 ? 2.324 -12.851 -0.815 1.00 93.75 123 LEU A C 1
ATOM 1011 O O . LEU A 1 123 ? 1.881 -13.782 -1.481 1.00 93.75 123 LEU A O 1
ATOM 1015 N N . ARG A 1 124 ? 3.627 -12.747 -0.512 1.00 93.62 124 ARG A N 1
ATOM 1016 C CA . ARG A 1 124 ? 4.621 -13.745 -0.951 1.00 93.62 124 ARG A CA 1
ATOM 1017 C C . ARG A 1 124 ? 4.258 -15.157 -0.504 1.00 93.62 124 ARG A C 1
ATOM 1019 O O . ARG A 1 124 ? 4.445 -16.089 -1.273 1.00 93.62 124 ARG A O 1
ATOM 1026 N N . ASN A 1 125 ? 3.708 -15.303 0.700 1.00 91.25 125 ASN A N 1
ATOM 1027 C CA . ASN A 1 125 ? 3.281 -16.600 1.227 1.00 91.25 125 ASN A CA 1
ATOM 1028 C C . ASN A 1 125 ? 2.002 -17.134 0.563 1.00 91.25 125 ASN A C 1
ATOM 1030 O O . ASN A 1 125 ? 1.723 -18.326 0.653 1.00 91.25 125 ASN A O 1
ATOM 1034 N N . LYS A 1 126 ? 1.220 -16.268 -0.091 1.00 86.75 126 LYS A N 1
ATOM 1035 C CA . LYS A 1 126 ? -0.040 -16.625 -0.753 1.00 86.75 126 LYS A CA 1
ATOM 1036 C C . LYS A 1 126 ? 0.146 -17.025 -2.222 1.00 86.75 126 LYS A C 1
ATOM 1038 O O . LYS A 1 126 ? -0.748 -17.639 -2.792 1.00 86.75 126 LYS A O 1
ATOM 1043 N N . ILE A 1 127 ? 1.266 -16.649 -2.840 1.00 85.88 127 ILE A N 1
ATOM 1044 C CA . ILE A 1 127 ? 1.465 -16.722 -4.293 1.00 85.88 127 ILE A CA 1
ATOM 1045 C C . ILE A 1 127 ? 2.510 -17.783 -4.653 1.00 85.88 127 ILE A C 1
ATOM 1047 O O . ILE A 1 127 ? 3.530 -17.930 -3.979 1.00 85.88 127 ILE A O 1
ATOM 1051 N N . GLY A 1 128 ? 2.264 -18.515 -5.744 1.00 73.56 128 GLY A N 1
ATOM 1052 C CA . GLY A 1 128 ? 3.208 -19.490 -6.293 1.00 73.56 128 GLY A CA 1
ATOM 1053 C C . GLY A 1 128 ? 4.452 -18.832 -6.907 1.00 73.56 128 GLY A C 1
ATOM 1054 O O . GLY A 1 128 ? 4.404 -17.721 -7.428 1.00 73.56 128 GLY A O 1
ATOM 1055 N N . LYS A 1 129 ? 5.597 -19.521 -6.882 1.00 74.44 129 LYS A N 1
ATOM 1056 C CA . LYS A 1 129 ? 6.886 -18.993 -7.379 1.00 74.44 129 LYS A CA 1
ATOM 1057 C C . LYS A 1 129 ? 7.145 -19.277 -8.867 1.00 74.44 129 LYS A C 1
ATOM 1059 O O . LYS A 1 129 ? 8.280 -19.544 -9.255 1.00 74.44 129 LYS A O 1
ATOM 1064 N N . ASN A 1 130 ? 6.120 -19.231 -9.715 1.00 68.38 130 ASN A N 1
ATOM 1065 C CA . ASN A 1 130 ? 6.262 -19.643 -11.114 1.00 68.38 130 ASN A CA 1
ATOM 1066 C C . ASN A 1 130 ? 6.507 -18.449 -12.043 1.00 68.38 130 ASN A C 1
ATOM 1068 O O . ASN A 1 130 ? 5.655 -17.583 -12.195 1.00 68.38 130 ASN A O 1
ATOM 1072 N N . ASN A 1 131 ? 7.658 -18.449 -12.725 1.00 72.12 131 ASN A N 1
ATOM 1073 C CA . ASN A 1 131 ? 7.953 -17.563 -13.860 1.00 72.12 131 ASN A CA 1
ATOM 1074 C C . ASN A 1 131 ? 7.753 -16.059 -13.561 1.00 72.12 131 ASN A C 1
ATOM 1076 O O . ASN A 1 131 ? 7.177 -15.316 -14.359 1.00 72.12 131 ASN A O 1
ATOM 1080 N N . GLN A 1 132 ? 8.215 -15.617 -12.388 1.00 81.38 132 GLN A N 1
ATOM 1081 C CA . GLN A 1 132 ? 8.066 -14.239 -11.926 1.00 81.38 132 GLN A CA 1
ATOM 1082 C C . GLN A 1 132 ? 8.990 -13.301 -12.713 1.00 81.38 132 GLN A C 1
ATOM 1084 O O . GLN A 1 132 ? 10.185 -13.204 -12.429 1.00 81.38 132 GLN A O 1
ATOM 1089 N N . LYS A 1 133 ? 8.431 -12.627 -13.719 1.00 87.06 133 LYS A N 1
ATOM 1090 C CA . LYS A 1 133 ? 9.152 -11.688 -14.597 1.00 87.06 133 LYS A CA 1
ATOM 1091 C C . LYS A 1 133 ? 8.874 -10.226 -14.262 1.00 87.06 133 LYS A C 1
ATOM 1093 O O . LYS A 1 133 ? 9.655 -9.366 -14.645 1.00 87.06 133 LYS A O 1
ATOM 1098 N N . ASN A 1 134 ? 7.774 -9.957 -13.562 1.00 92.31 134 ASN A N 1
ATOM 1099 C CA . ASN A 1 134 ? 7.318 -8.611 -13.238 1.00 92.31 134 ASN A CA 1
ATOM 1100 C C . ASN A 1 134 ? 7.624 -8.259 -11.779 1.00 92.31 134 ASN A C 1
ATOM 1102 O O . ASN A 1 134 ? 7.820 -9.143 -10.945 1.00 92.31 134 ASN A O 1
ATOM 1106 N N . VAL A 1 135 ? 7.603 -6.971 -11.449 1.00 95.06 135 VAL A N 1
ATOM 1107 C CA . VAL A 1 135 ? 7.842 -6.454 -10.095 1.00 95.06 135 VAL A CA 1
ATOM 1108 C C . VAL A 1 135 ? 6.552 -5.873 -9.533 1.00 95.06 135 VAL A C 1
ATOM 1110 O O . VAL A 1 135 ? 5.880 -5.074 -10.186 1.00 95.06 135 VAL A O 1
ATOM 1113 N N . LEU A 1 136 ? 6.210 -6.261 -8.306 1.00 96.19 136 LEU A N 1
ATOM 1114 C CA . LEU A 1 136 ? 5.091 -5.705 -7.559 1.00 96.19 136 LEU A CA 1
ATOM 1115 C C . LEU A 1 136 ? 5.573 -5.120 -6.234 1.00 96.19 136 LEU A C 1
ATOM 1117 O O . LEU A 1 136 ? 5.999 -5.845 -5.339 1.00 96.19 136 LEU A O 1
ATOM 1121 N N . ILE A 1 137 ? 5.468 -3.804 -6.104 1.00 97.62 137 ILE A N 1
ATOM 1122 C CA . ILE A 1 137 ? 5.768 -3.078 -4.874 1.00 97.62 137 ILE A CA 1
ATOM 1123 C C . ILE A 1 137 ? 4.486 -2.972 -4.043 1.00 97.62 137 ILE A C 1
ATOM 1125 O O . ILE A 1 137 ? 3.456 -2.528 -4.545 1.00 97.62 137 ILE A O 1
ATOM 1129 N N . ILE A 1 138 ? 4.531 -3.363 -2.773 1.00 97.75 138 ILE A N 1
ATOM 1130 C CA . ILE A 1 138 ? 3.380 -3.328 -1.861 1.00 97.75 138 ILE A CA 1
ATOM 1131 C C . ILE A 1 138 ? 3.670 -2.406 -0.686 1.00 97.75 138 ILE A C 1
ATOM 1133 O O . ILE A 1 138 ? 4.721 -2.518 -0.056 1.00 97.75 138 ILE A O 1
ATOM 1137 N N . GLY A 1 139 ? 2.727 -1.535 -0.336 1.00 97.56 139 GLY A N 1
ATOM 1138 C CA . GLY A 1 139 ? 2.890 -0.683 0.837 1.00 97.56 139 GLY A CA 1
ATOM 1139 C C . GLY A 1 139 ? 1.610 -0.064 1.374 1.00 97.56 139 GLY A C 1
ATOM 1140 O O . GLY A 1 139 ? 0.525 -0.202 0.811 1.00 97.56 139 GLY A O 1
ATOM 1141 N N . GLU A 1 140 ? 1.759 0.641 2.491 1.00 96.62 140 GLU A N 1
ATOM 1142 C CA . GLU A 1 140 ? 0.694 1.409 3.129 1.00 96.62 140 GLU A CA 1
ATOM 1143 C C . GLU A 1 140 ? 0.338 2.651 2.292 1.00 96.62 140 GLU A C 1
ATOM 1145 O O . GLU A 1 140 ? -0.767 2.738 1.766 1.00 96.62 140 GLU A O 1
ATOM 1150 N N . TYR A 1 141 ? 1.282 3.578 2.120 1.00 96.31 141 TYR A N 1
ATOM 1151 C CA . TYR A 1 141 ? 1.198 4.752 1.242 1.00 96.31 141 TYR A CA 1
ATOM 1152 C C . TYR A 1 141 ? 2.614 5.279 0.950 1.00 96.31 141 TYR A C 1
ATOM 1154 O O . TYR A 1 141 ? 3.549 4.974 1.692 1.00 96.31 141 TYR A O 1
ATOM 1162 N N . ILE A 1 142 ? 2.773 6.099 -0.096 1.00 96.25 142 ILE A N 1
ATOM 1163 C CA . ILE A 1 142 ? 4.041 6.786 -0.410 1.00 96.25 142 ILE A CA 1
ATOM 1164 C C . ILE A 1 142 ? 4.234 7.960 0.559 1.00 96.25 142 ILE A C 1
ATOM 1166 O O . ILE A 1 142 ? 3.446 8.907 0.550 1.00 96.25 142 ILE A O 1
ATOM 1170 N N . ASP A 1 143 ? 5.261 7.891 1.405 1.00 93.44 143 ASP A N 1
ATOM 1171 C CA . ASP A 1 143 ? 5.658 8.959 2.332 1.00 93.44 143 ASP A CA 1
ATOM 1172 C C . ASP A 1 143 ? 6.680 9.927 1.718 1.00 93.44 143 ASP A C 1
ATOM 1174 O O . ASP A 1 143 ? 6.620 11.122 1.999 1.00 93.44 143 ASP A O 1
ATOM 1178 N N . ASP A 1 144 ? 7.566 9.431 0.851 1.00 94.69 144 ASP A N 1
ATOM 1179 C CA . ASP A 1 144 ? 8.479 10.236 0.038 1.00 94.69 144 ASP A CA 1
ATOM 1180 C C . ASP A 1 144 ? 8.455 9.790 -1.430 1.00 94.69 144 ASP A C 1
ATOM 1182 O O . ASP A 1 144 ? 8.880 8.693 -1.804 1.00 94.69 144 ASP A O 1
ATOM 1186 N N . ILE A 1 145 ? 7.981 10.693 -2.284 1.00 95.31 145 ILE A N 1
ATOM 1187 C CA . ILE A 1 145 ? 7.890 10.480 -3.724 1.00 95.31 145 ILE A CA 1
ATOM 1188 C C . ILE A 1 145 ? 9.256 10.271 -4.389 1.00 95.31 145 ILE A C 1
ATOM 1190 O O . ILE A 1 145 ? 9.352 9.510 -5.354 1.00 95.31 145 ILE A O 1
ATOM 1194 N N . ASN A 1 146 ? 10.312 10.927 -3.904 1.00 96.19 146 ASN A N 1
ATOM 1195 C CA . ASN A 1 146 ? 11.635 10.849 -4.517 1.00 96.19 146 ASN A CA 1
ATOM 1196 C C . ASN A 1 146 ? 12.293 9.505 -4.200 1.00 96.19 146 ASN A C 1
ATOM 1198 O O . ASN A 1 146 ? 12.795 8.848 -5.115 1.00 96.19 146 ASN A O 1
ATOM 1202 N N . SER A 1 147 ? 12.206 9.058 -2.943 1.00 95.81 147 SER A N 1
ATOM 1203 C CA . SER A 1 147 ? 12.582 7.699 -2.545 1.00 95.81 147 SER A CA 1
ATOM 1204 C C . SER A 1 147 ? 11.843 6.644 -3.375 1.00 95.81 147 SER A C 1
ATOM 1206 O O . SER A 1 147 ? 12.468 5.741 -3.933 1.00 95.81 147 SER A O 1
ATOM 1208 N N . PHE A 1 148 ? 10.529 6.805 -3.571 1.00 96.94 148 PHE A N 1
ATOM 1209 C CA . PHE A 1 148 ? 9.753 5.858 -4.370 1.00 96.94 148 PHE A CA 1
ATOM 1210 C C . PHE A 1 148 ? 10.157 5.842 -5.854 1.00 96.94 148 PHE A C 1
ATOM 1212 O O . PHE A 1 148 ? 10.323 4.769 -6.437 1.00 96.94 148 PHE A O 1
ATOM 1219 N N . LYS A 1 149 ? 10.392 7.010 -6.472 1.00 97.19 149 LYS A N 1
ATOM 1220 C CA . LYS A 1 149 ? 10.937 7.086 -7.841 1.00 97.19 149 LYS A CA 1
ATOM 1221 C C . LYS A 1 149 ? 12.285 6.379 -7.943 1.00 97.19 149 LYS A C 1
ATOM 1223 O O . LYS A 1 149 ? 12.491 5.618 -8.883 1.00 97.19 149 LYS A O 1
ATOM 1228 N N . LYS A 1 150 ? 13.181 6.597 -6.975 1.00 97.00 150 LYS A N 1
ATOM 1229 C CA . LYS A 1 150 ? 14.490 5.938 -6.926 1.00 97.00 150 LYS A CA 1
ATOM 1230 C C . LYS A 1 150 ? 14.341 4.416 -6.855 1.00 97.00 150 LYS A C 1
ATOM 1232 O O . LYS A 1 150 ? 14.964 3.722 -7.653 1.00 97.00 150 LYS A O 1
ATOM 1237 N N . GLN A 1 151 ? 13.460 3.916 -5.987 1.00 97.12 151 GLN A N 1
ATOM 1238 C CA . GLN A 1 151 ? 13.168 2.486 -5.869 1.00 97.12 151 GLN A CA 1
ATOM 1239 C C . GLN A 1 151 ? 12.688 1.886 -7.204 1.00 97.12 151 GLN A C 1
ATOM 1241 O O . GLN A 1 151 ? 13.178 0.840 -7.625 1.00 97.12 151 GLN A O 1
ATOM 1246 N N . ILE A 1 152 ? 11.768 2.557 -7.910 1.00 96.69 152 ILE A N 1
ATOM 1247 C CA . ILE A 1 152 ? 11.297 2.096 -9.226 1.00 96.69 152 ILE A CA 1
ATOM 1248 C C . ILE A 1 152 ? 12.435 2.089 -10.253 1.00 96.69 152 ILE A C 1
ATOM 1250 O O . ILE A 1 152 ? 12.572 1.120 -10.998 1.00 96.69 152 ILE A O 1
ATOM 1254 N N . THR A 1 153 ? 13.261 3.138 -10.288 1.00 96.19 153 THR A N 1
ATOM 1255 C CA . THR A 1 153 ? 14.416 3.206 -11.193 1.00 96.19 153 THR A CA 1
ATOM 1256 C C . THR A 1 153 ? 15.369 2.038 -10.957 1.00 96.19 153 THR A C 1
ATOM 1258 O O . THR A 1 153 ? 15.756 1.365 -11.909 1.00 96.19 153 THR A O 1
ATOM 1261 N N . GLU A 1 154 ? 15.693 1.736 -9.701 1.00 95.38 154 GLU A N 1
ATOM 1262 C CA . GLU A 1 154 ? 16.564 0.610 -9.354 1.00 95.38 154 GLU A CA 1
ATOM 1263 C C . GLU A 1 154 ? 15.999 -0.736 -9.816 1.00 95.38 154 GLU A C 1
ATOM 1265 O O . GLU A 1 154 ? 16.755 -1.570 -10.314 1.00 95.38 154 GLU A O 1
ATOM 1270 N N . PHE A 1 155 ? 14.685 -0.947 -9.701 1.00 94.69 155 PHE A N 1
ATOM 1271 C CA . PHE A 1 155 ? 14.052 -2.154 -10.230 1.00 94.69 155 PHE A CA 1
ATOM 1272 C C . PHE A 1 155 ? 14.048 -2.187 -11.756 1.00 94.69 155 PHE A C 1
ATOM 1274 O O . PHE A 1 155 ? 14.365 -3.227 -12.321 1.00 94.69 155 PHE A O 1
ATOM 1281 N N . SER A 1 156 ? 13.781 -1.065 -12.427 1.00 92.50 156 SER A N 1
ATOM 1282 C CA . SER A 1 156 ? 13.753 -1.007 -13.898 1.00 92.50 156 SER A CA 1
ATOM 1283 C C . SER A 1 156 ? 15.097 -1.335 -14.551 1.00 92.50 156 SER A C 1
ATOM 1285 O O . SER A 1 156 ? 15.134 -1.805 -15.681 1.00 92.50 156 SER A O 1
ATOM 1287 N N . LEU A 1 157 ? 16.202 -1.110 -13.832 1.00 91.06 157 LEU A N 1
ATOM 1288 C CA . LEU A 1 157 ? 17.552 -1.447 -14.286 1.00 91.06 157 LEU A CA 1
ATOM 1289 C C . LEU A 1 157 ? 17.907 -2.924 -14.059 1.00 91.06 157 LEU A C 1
ATOM 1291 O O . LEU A 1 157 ? 18.809 -3.438 -14.715 1.00 91.06 157 LEU A O 1
ATOM 1295 N N . LYS A 1 158 ? 17.244 -3.594 -13.109 1.00 87.81 158 LYS A N 1
ATOM 1296 C CA . LYS A 1 158 ? 17.572 -4.962 -12.669 1.00 87.81 158 LYS A CA 1
ATOM 1297 C C . LYS A 1 158 ? 16.602 -6.015 -13.194 1.00 87.81 158 LYS A C 1
ATOM 1299 O O . LYS A 1 158 ? 16.983 -7.172 -13.339 1.00 87.81 158 LYS A O 1
ATOM 1304 N N . GLU A 1 159 ? 15.354 -5.634 -13.434 1.00 83.38 159 GLU A N 1
ATOM 1305 C CA . GLU A 1 159 ? 14.254 -6.541 -13.737 1.00 83.38 159 GLU A CA 1
ATOM 1306 C C . GLU A 1 159 ? 13.612 -6.133 -15.075 1.00 83.38 159 GLU A C 1
ATOM 1308 O O . GLU A 1 159 ? 13.138 -5.005 -15.201 1.00 83.38 159 GLU A O 1
ATOM 1313 N N . PRO A 1 160 ? 13.577 -7.020 -16.087 1.00 75.00 160 PRO A N 1
ATOM 1314 C CA . PRO A 1 160 ? 13.158 -6.662 -17.446 1.00 75.00 160 PRO A CA 1
ATOM 1315 C C . PRO A 1 160 ? 11.633 -6.556 -17.646 1.00 75.00 160 PRO A C 1
ATOM 1317 O O . PRO A 1 160 ? 11.191 -6.298 -18.764 1.00 75.00 160 PRO A O 1
ATOM 1320 N N . GLY A 1 161 ? 10.819 -6.813 -16.616 1.00 86.94 161 GLY A N 1
ATOM 1321 C CA . GLY A 1 161 ? 9.357 -6.851 -16.723 1.00 86.94 161 GLY A CA 1
ATOM 1322 C C . GLY A 1 161 ? 8.634 -5.602 -16.227 1.00 86.94 161 GLY A C 1
ATOM 1323 O O . GLY A 1 161 ? 9.229 -4.596 -15.844 1.00 86.94 161 GLY A O 1
ATOM 1324 N N . ASP A 1 162 ? 7.304 -5.691 -16.212 1.00 91.25 162 ASP A N 1
ATOM 1325 C CA . ASP A 1 162 ? 6.441 -4.595 -15.778 1.00 91.25 162 ASP A CA 1
ATOM 1326 C C . ASP A 1 162 ? 6.615 -4.307 -14.286 1.00 91.25 162 ASP A C 1
ATOM 1328 O O . ASP A 1 162 ? 6.608 -5.221 -13.456 1.00 91.25 162 ASP A O 1
ATOM 1332 N N . ILE A 1 163 ? 6.661 -3.022 -13.933 1.00 94.56 163 ILE A N 1
ATOM 1333 C CA . ILE A 1 163 ? 6.658 -2.571 -12.541 1.00 94.56 163 ILE A CA 1
ATOM 1334 C C . ILE A 1 163 ? 5.263 -2.068 -12.185 1.00 94.56 163 ILE A C 1
ATOM 1336 O O . ILE A 1 163 ? 4.714 -1.154 -12.813 1.00 94.56 163 ILE A O 1
ATOM 1340 N N . LYS A 1 164 ? 4.692 -2.651 -11.134 1.00 95.94 164 LYS A N 1
ATOM 1341 C CA . LYS A 1 164 ? 3.443 -2.203 -10.526 1.00 95.94 164 LYS A CA 1
ATOM 1342 C C . LYS A 1 164 ? 3.649 -1.908 -9.052 1.00 95.94 164 LYS A C 1
ATOM 1344 O O . LYS A 1 164 ? 4.504 -2.496 -8.398 1.00 95.94 164 LYS A O 1
ATOM 1349 N N . ALA A 1 165 ? 2.826 -1.021 -8.525 1.00 97.12 165 ALA A N 1
ATOM 1350 C CA . ALA A 1 165 ? 2.710 -0.768 -7.107 1.00 97.12 165 ALA A CA 1
ATOM 1351 C C . ALA A 1 165 ? 1.246 -0.876 -6.683 1.00 97.12 165 ALA A C 1
ATOM 1353 O O . ALA A 1 165 ? 0.364 -0.369 -7.378 1.00 97.12 165 ALA A O 1
ATOM 1354 N N . ILE A 1 166 ? 1.002 -1.522 -5.546 1.00 97.25 166 ILE A N 1
ATOM 1355 C CA . ILE A 1 166 ? -0.291 -1.544 -4.864 1.00 97.25 166 ILE A CA 1
ATOM 1356 C C . ILE A 1 166 ? -0.091 -0.928 -3.486 1.00 97.25 166 ILE A C 1
ATOM 1358 O O . ILE A 1 166 ? 0.675 -1.421 -2.656 1.00 97.25 166 ILE A O 1
ATOM 1362 N N . LEU A 1 167 ? -0.802 0.165 -3.260 1.00 97.62 167 LEU A N 1
ATOM 1363 C CA . LEU A 1 167 ? -0.789 0.928 -2.029 1.00 97.62 167 LEU A CA 1
ATOM 1364 C C . LEU A 1 167 ? -2.169 0.836 -1.398 1.00 97.62 167 LEU A C 1
ATOM 1366 O O . LEU A 1 167 ? -3.178 1.061 -2.070 1.00 97.62 167 LEU A O 1
ATOM 1370 N N . LEU A 1 168 ? -2.230 0.536 -0.105 1.00 97.31 168 LEU A N 1
ATOM 1371 C CA . LEU A 1 168 ? -3.514 0.508 0.594 1.00 97.31 168 LEU A CA 1
ATOM 1372 C C . LEU A 1 168 ? -4.172 1.884 0.570 1.00 97.31 168 LEU A C 1
ATOM 1374 O O . LEU A 1 168 ? -5.376 1.989 0.334 1.00 97.31 168 LEU A O 1
ATOM 1378 N N . PHE A 1 169 ? -3.378 2.935 0.751 1.00 97.06 169 PHE A N 1
ATOM 1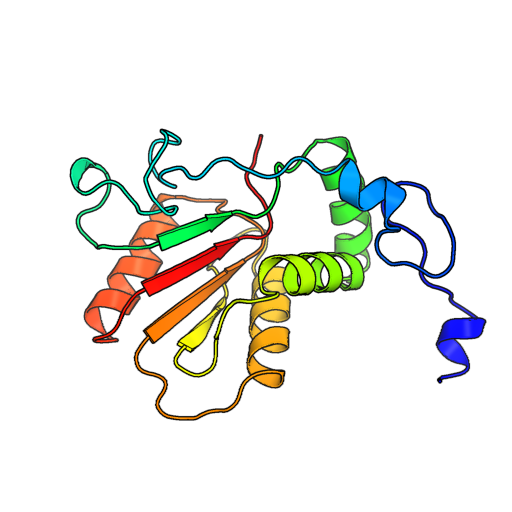379 C CA . PHE A 1 169 ? -3.901 4.263 0.969 1.00 97.06 169 PHE A CA 1
ATOM 1380 C C . PHE A 1 169 ? -3.254 5.352 0.122 1.00 97.06 169 PHE A C 1
ATOM 1382 O O . PHE A 1 169 ? -2.090 5.285 -0.278 1.00 97.06 169 PHE A O 1
ATOM 1389 N N . LYS A 1 170 ? -4.028 6.420 -0.063 1.00 93.94 170 LYS A N 1
ATOM 1390 C CA . LYS A 1 170 ? -3.553 7.741 -0.456 1.00 93.94 170 LYS A CA 1
ATOM 1391 C C . LYS A 1 170 ? -3.744 8.708 0.713 1.00 93.94 170 LYS A C 1
ATOM 1393 O O . LYS A 1 170 ? -4.838 8.773 1.275 1.00 93.94 170 LYS A O 1
ATOM 1398 N N . ASN A 1 171 ? -2.704 9.471 1.051 1.00 83.50 171 ASN A N 1
ATOM 1399 C CA . ASN A 1 171 ? -2.839 10.576 2.001 1.00 83.50 171 ASN A CA 1
ATOM 1400 C C . ASN A 1 171 ? -3.781 11.631 1.406 1.00 83.50 171 ASN A C 1
ATOM 1402 O O . ASN A 1 171 ? -3.542 12.118 0.299 1.00 83.50 171 ASN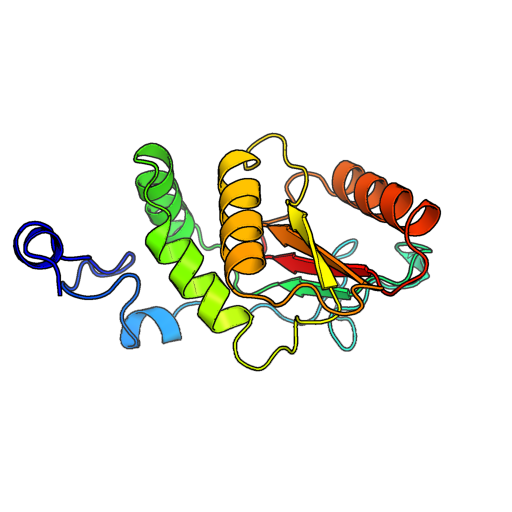 A O 1
ATOM 1406 N N . SER A 1 172 ? -4.866 11.915 2.127 1.00 61.66 172 SER A N 1
ATOM 1407 C CA . SER A 1 172 ? -5.770 13.036 1.859 1.00 61.66 172 SER A CA 1
ATOM 1408 C C . SER A 1 172 ? -5.229 14.322 2.457 1.00 61.66 172 SER A C 1
ATOM 1410 O O . SER A 1 172 ? -4.805 14.241 3.635 1.00 61.66 172 SER A O 1
#

pLDDT: mean 91.63, std 8.03, range [48.28, 98.12]

Secondary structure (DSSP, 8-state):
--HHHHHS--B-TTT--BT-SS-HHHHTTSPBPP-B-TTT--B-GGGBPPTTT-SS-EEEEEEEEE-HHHHHHHHHHHHTT--HHHHHHHHHHTTT---TTEEEEEPP-TTTHHHHHHHHHHHHHHS--S---EEEEEES--S-HHHHHHHHHHHHHH--S-EEEEEEEEE-